Protein AF-A0ABD2Z5T3-F1 (afdb_monomer_lite)

Organism: NCBI:txid153742

Structure (mmCIF, N/CA/C/O backbone):
data_AF-A0ABD2Z5T3-F1
#
_entry.id   AF-A0ABD2Z5T3-F1
#
loop_
_atom_site.group_PDB
_atom_site.id
_atom_site.type_symbol
_atom_site.label_atom_id
_atom_site.label_alt_id
_atom_site.label_comp_id
_atom_site.label_asym_id
_atom_site.label_entity_id
_atom_site.label_seq_id
_atom_site.pdbx_PDB_ins_code
_atom_site.Cartn_x
_atom_site.Cartn_y
_atom_site.Cartn_z
_atom_site.occupancy
_atom_site.B_iso_or_equiv
_atom_site.auth_seq_id
_atom_site.auth_comp_id
_atom_site.auth_asym_id
_atom_site.auth_atom_id
_atom_site.pdbx_PDB_model_num
ATOM 1 N N . MET A 1 1 ? -74.834 53.030 23.338 1.00 37.94 1 MET A N 1
ATOM 2 C CA . MET A 1 1 ? -75.008 51.745 24.048 1.00 37.94 1 MET A CA 1
ATOM 3 C C . MET A 1 1 ? -73.690 51.419 24.726 1.00 37.94 1 MET A C 1
ATOM 5 O O . MET A 1 1 ? -72.685 51.338 24.034 1.00 37.94 1 MET A O 1
ATOM 9 N N . ALA A 1 2 ? -73.677 51.361 26.055 1.00 34.94 2 ALA A N 1
ATOM 10 C CA . ALA A 1 2 ? -72.490 51.114 26.867 1.00 34.94 2 ALA A CA 1
ATOM 11 C C . ALA A 1 2 ? -72.465 49.674 27.405 1.00 34.94 2 ALA A C 1
ATOM 13 O O . ALA A 1 2 ? -73.521 49.077 27.616 1.00 34.94 2 ALA A O 1
ATOM 14 N N . THR A 1 3 ? -71.247 49.234 27.754 1.00 37.06 3 THR A N 1
ATOM 15 C CA . THR A 1 3 ? -70.878 48.049 28.561 1.00 37.06 3 THR A CA 1
ATOM 16 C C . THR A 1 3 ? -70.957 46.706 27.795 1.00 37.06 3 THR A C 1
ATOM 18 O O . THR A 1 3 ? -71.796 46.552 26.923 1.00 37.06 3 THR A O 1
ATOM 21 N N . SER A 1 4 ? -70.109 45.689 27.983 1.00 42.84 4 SER A N 1
ATOM 22 C CA . SER A 1 4 ? -69.225 45.332 29.097 1.00 42.84 4 SER A CA 1
ATOM 23 C C . SER A 1 4 ? -68.043 44.472 28.627 1.00 42.84 4 SER A C 1
ATOM 25 O O . SER A 1 4 ? -68.151 43.701 27.676 1.00 42.84 4 SER A O 1
ATOM 27 N N . ALA A 1 5 ? -66.934 44.575 29.358 1.00 51.53 5 ALA A N 1
ATOM 28 C CA . ALA A 1 5 ? -65.782 43.687 29.284 1.00 51.53 5 ALA A CA 1
ATOM 29 C C . ALA A 1 5 ? -66.075 42.313 29.916 1.00 51.53 5 ALA A C 1
ATOM 31 O O . ALA A 1 5 ? -66.804 42.224 30.902 1.00 51.53 5 ALA A O 1
ATOM 32 N N . SER A 1 6 ? -65.398 41.265 29.442 1.00 48.25 6 SER A N 1
ATOM 33 C CA . SER A 1 6 ? -65.075 40.107 30.281 1.00 48.25 6 SER A CA 1
ATOM 34 C C . SER A 1 6 ? -63.616 39.700 30.059 1.00 48.25 6 SER A C 1
ATOM 36 O O . SER A 1 6 ? -63.218 39.192 29.016 1.00 48.25 6 SER A O 1
ATOM 38 N N . ASN A 1 7 ? -62.794 40.001 31.066 1.00 52.69 7 ASN A N 1
ATOM 39 C CA . ASN A 1 7 ? -61.447 39.471 31.225 1.00 52.69 7 ASN A CA 1
ATOM 40 C C . ASN A 1 7 ? -61.561 37.976 31.557 1.00 52.69 7 ASN A C 1
ATOM 42 O O . ASN A 1 7 ? -61.838 37.635 32.708 1.00 52.69 7 ASN A O 1
ATOM 46 N N . LEU A 1 8 ? -61.318 37.077 30.600 1.00 49.62 8 LEU A N 1
ATOM 47 C CA . LEU A 1 8 ? -61.022 35.685 30.942 1.00 49.62 8 LEU A CA 1
ATOM 48 C C . LEU A 1 8 ? -59.553 35.582 31.349 1.00 49.62 8 LEU A C 1
ATOM 50 O O . LEU A 1 8 ? -58.650 35.381 30.541 1.00 49.62 8 LEU A O 1
ATOM 54 N N . LYS A 1 9 ? -59.327 35.747 32.649 1.00 53.66 9 LYS A N 1
ATOM 55 C CA . LYS A 1 9 ? -58.061 35.459 33.315 1.00 53.66 9 LYS A CA 1
ATOM 56 C C . LYS A 1 9 ? -57.887 33.937 33.332 1.00 53.66 9 LYS A C 1
ATOM 58 O O . LYS A 1 9 ? -58.355 33.262 34.245 1.00 53.66 9 LYS A O 1
ATOM 63 N N . ILE A 1 10 ? -57.275 33.390 32.285 1.00 51.19 10 ILE A N 1
ATOM 64 C CA . ILE A 1 10 ? -56.925 31.969 32.210 1.00 51.19 10 ILE A CA 1
ATOM 65 C C . ILE A 1 10 ? -55.767 31.742 33.188 1.00 51.19 10 ILE A C 1
ATOM 67 O O . ILE A 1 10 ? -54.605 31.977 32.871 1.00 51.19 10 ILE A O 1
ATOM 71 N N . PHE A 1 11 ? -56.084 31.321 34.411 1.00 56.31 11 PHE A N 1
ATOM 72 C CA . PHE A 1 11 ? -55.093 30.773 35.332 1.00 56.31 11 PHE A CA 1
ATOM 73 C C . PHE A 1 11 ? -54.796 29.329 34.929 1.00 56.31 11 PHE A C 1
ATOM 75 O O . PHE A 1 11 ? -55.360 28.382 35.470 1.00 56.31 11 PHE A O 1
ATOM 82 N N . SER A 1 12 ? -53.898 29.148 33.967 1.00 53.31 12 SER A N 1
ATOM 83 C CA . SER A 1 12 ? -53.278 27.851 33.716 1.00 53.31 12 SER A CA 1
ATOM 84 C C . SER A 1 12 ? -52.074 27.697 34.645 1.00 53.31 12 SER A C 1
ATOM 86 O O . SER A 1 12 ? -50.981 28.175 34.344 1.00 53.31 12 SER A O 1
ATOM 88 N N . HIS A 1 13 ? -52.254 27.031 35.787 1.00 55.47 13 HIS A N 1
ATOM 89 C CA . HIS A 1 13 ? -51.119 26.493 36.534 1.00 55.47 13 HIS A CA 1
ATOM 90 C C . HIS A 1 13 ? -50.715 25.174 35.869 1.00 55.47 13 HIS A C 1
ATOM 92 O O . HIS A 1 13 ? -51.228 24.108 36.205 1.00 55.47 13 HIS A O 1
ATOM 98 N N . ALA A 1 14 ? -49.837 25.259 34.870 1.00 51.12 14 ALA A N 1
ATOM 99 C CA . ALA A 1 14 ? -49.204 24.088 34.285 1.00 51.12 14 ALA A CA 1
ATOM 100 C C . ALA A 1 14 ? -48.265 23.475 35.337 1.00 51.12 14 ALA A C 1
ATOM 102 O O . ALA A 1 14 ? -47.117 23.888 35.482 1.00 51.12 14 ALA A O 1
ATOM 103 N N . ARG A 1 15 ? -48.771 22.522 36.125 1.00 62.03 15 ARG A N 1
ATOM 104 C CA . ARG A 1 15 ? -47.915 21.641 36.923 1.00 62.03 15 ARG A CA 1
ATOM 105 C C . ARG A 1 15 ? -47.317 20.613 35.978 1.00 62.03 15 ARG A C 1
ATOM 107 O O . ARG A 1 15 ? -48.035 19.752 35.476 1.00 62.03 15 ARG A O 1
ATOM 114 N N . SER A 1 16 ? -46.016 20.715 35.733 1.00 58.03 16 SER A N 1
ATOM 115 C CA . SER A 1 16 ? -45.256 19.677 35.045 1.00 58.03 16 SER A CA 1
ATOM 116 C C . SER A 1 16 ? -45.400 18.365 35.811 1.00 58.03 16 SER A C 1
ATOM 118 O O . SER A 1 16 ? -44.974 18.258 36.958 1.00 58.03 16 SER A O 1
ATOM 120 N N . ILE A 1 17 ? -46.010 17.367 35.183 1.00 54.69 17 ILE A N 1
ATOM 121 C CA . ILE A 1 17 ? -45.955 15.987 35.654 1.00 54.69 17 ILE A CA 1
ATOM 122 C C . ILE A 1 17 ? -44.642 15.388 35.152 1.00 54.69 17 ILE A C 1
ATOM 124 O O . ILE A 1 17 ? -44.574 14.820 34.066 1.00 54.69 17 ILE A O 1
ATOM 128 N N . SER A 1 18 ? -43.563 15.556 35.916 1.00 58.25 18 SER A N 1
ATOM 129 C CA . SER A 1 18 ? -42.380 14.724 35.710 1.00 58.25 18 SER A CA 1
ATOM 130 C C . SER A 1 18 ? -42.782 13.293 36.050 1.00 58.25 18 SER A C 1
ATOM 132 O O . SER A 1 18 ? -42.955 12.956 37.224 1.00 58.25 18 SER A O 1
ATOM 134 N N . LEU A 1 19 ? -42.989 12.464 35.028 1.00 58.62 19 LEU A N 1
ATOM 135 C CA . LEU A 1 19 ? -43.019 11.021 35.221 1.00 58.62 19 LEU A CA 1
ATOM 136 C C . LEU A 1 19 ? -41.693 10.634 35.885 1.00 58.62 19 LEU A C 1
ATOM 138 O O . LEU A 1 19 ? -40.654 11.152 35.466 1.00 58.62 19 LEU A O 1
ATOM 142 N N . PRO A 1 20 ? -41.695 9.786 36.926 1.00 51.59 20 PRO A N 1
ATOM 143 C CA . PRO A 1 20 ? -40.446 9.293 37.469 1.00 51.59 20 PRO A CA 1
ATOM 144 C C . PRO A 1 20 ? -39.709 8.599 36.327 1.00 51.59 20 PRO A C 1
ATOM 146 O O . PRO A 1 20 ? -40.205 7.622 35.766 1.00 51.59 20 PRO A O 1
ATOM 149 N N . THR A 1 21 ? -38.547 9.128 35.951 1.00 54.47 21 THR A N 1
ATOM 150 C CA . THR A 1 21 ? -37.602 8.401 35.114 1.00 54.47 21 THR A CA 1
ATOM 151 C C . THR A 1 21 ? -37.217 7.188 35.945 1.00 54.47 21 THR A C 1
ATOM 153 O O . THR A 1 21 ? -36.419 7.309 36.872 1.00 54.47 21 THR A O 1
ATOM 156 N N . SER A 1 22 ? -37.858 6.039 35.722 1.00 58.09 22 SER A N 1
ATOM 157 C CA . SER A 1 22 ? -37.414 4.817 36.375 1.00 58.09 22 SER A CA 1
ATOM 158 C C . SER A 1 22 ? -36.047 4.520 35.778 1.00 58.09 22 SER A C 1
ATOM 160 O O . SER A 1 22 ? -35.947 4.033 34.649 1.00 58.09 22 SER A O 1
ATOM 162 N N . SER A 1 23 ? -34.987 4.893 36.493 1.00 64.06 23 SER A N 1
ATOM 163 C CA . SER A 1 23 ? -33.660 4.389 36.191 1.00 64.06 23 SER A CA 1
ATOM 164 C C . SER A 1 23 ? -33.761 2.871 36.145 1.00 64.06 23 SER A C 1
ATOM 166 O O . SER A 1 23 ? -34.497 2.260 36.927 1.00 64.06 23 SER A O 1
ATOM 168 N N . HIS A 1 24 ? -33.087 2.266 35.166 1.00 68.69 24 HIS A N 1
ATOM 169 C CA . HIS A 1 24 ? -33.090 0.820 35.025 1.00 68.69 24 HIS A CA 1
ATOM 170 C C . HIS A 1 24 ? -32.760 0.200 36.396 1.00 68.69 24 HIS A C 1
ATOM 172 O O . HIS A 1 24 ? -31.839 0.696 37.051 1.00 68.69 24 HIS A O 1
ATOM 178 N N . PRO A 1 25 ? -33.484 -0.836 36.862 1.00 76.31 25 PRO A N 1
ATOM 179 C CA . PRO A 1 25 ? -33.310 -1.390 38.210 1.00 76.31 25 PRO A CA 1
ATOM 180 C C . PRO A 1 25 ? -31.856 -1.777 38.495 1.00 76.31 25 PRO A C 1
ATOM 182 O O . PRO A 1 25 ? -31.396 -1.692 39.632 1.00 76.31 25 PRO A O 1
ATOM 185 N N . LEU A 1 26 ? -31.120 -2.107 37.431 1.00 76.44 26 LEU A N 1
ATOM 186 C CA . LEU A 1 26 ? -29.690 -2.356 37.481 1.00 76.44 26 LEU A CA 1
ATOM 187 C C . LEU A 1 26 ? -28.891 -1.061 37.796 1.00 76.44 26 LEU A C 1
ATOM 189 O O . LEU A 1 26 ? -28.154 -0.963 38.763 1.00 76.44 26 LEU A O 1
ATOM 193 N N . LEU A 1 27 ? -29.141 0.047 37.104 1.00 76.19 27 LEU A N 1
ATOM 194 C CA . LEU A 1 27 ? -28.474 1.322 37.406 1.00 76.19 27 LEU A CA 1
ATOM 195 C C . LEU A 1 27 ? -28.773 1.848 38.828 1.00 76.19 27 LEU A C 1
ATOM 197 O O . LEU A 1 27 ? -27.904 2.427 39.480 1.00 76.19 27 LEU A O 1
ATOM 201 N N . ALA A 1 28 ? -29.988 1.613 39.330 1.00 80.38 28 ALA A N 1
ATOM 202 C CA . ALA A 1 28 ? -30.376 1.986 40.690 1.00 80.38 28 ALA A CA 1
ATOM 203 C C . ALA A 1 28 ? -29.622 1.182 41.765 1.00 80.38 28 ALA A C 1
ATOM 205 O O . ALA A 1 28 ? -29.246 1.732 42.801 1.00 80.38 28 ALA A O 1
ATOM 206 N N . SER A 1 29 ? -29.376 -0.107 41.521 1.00 78.88 29 SER A N 1
ATOM 207 C CA . SER A 1 29 ? -28.638 -0.953 42.459 1.00 78.88 29 SER A CA 1
ATOM 208 C C . SER A 1 29 ? -27.121 -0.719 42.385 1.00 78.88 29 SER A C 1
ATOM 210 O O . SER A 1 29 ? -26.491 -0.742 43.441 1.00 78.88 29 SER A O 1
ATOM 212 N N . ALA A 1 30 ? -26.548 -0.339 41.232 1.00 80.81 30 ALA A N 1
ATOM 213 C CA . ALA A 1 30 ? -25.157 0.150 41.151 1.00 80.81 30 ALA A CA 1
ATOM 214 C C . ALA A 1 30 ? -24.920 1.347 42.081 1.00 80.81 30 ALA A C 1
ATOM 216 O O . ALA A 1 30 ? -23.956 1.383 42.849 1.00 80.81 30 ALA A O 1
ATOM 217 N N . ASP A 1 31 ? -25.819 2.329 42.015 1.00 81.38 31 ASP A N 1
ATOM 218 C CA . ASP A 1 31 ? -25.716 3.558 42.797 1.00 81.38 31 ASP A CA 1
ATOM 219 C C . ASP A 1 31 ? -25.881 3.291 44.304 1.00 81.38 31 ASP A C 1
ATOM 221 O O . ASP A 1 31 ? -25.198 3.893 45.134 1.00 81.38 31 ASP A O 1
ATOM 225 N N . GLU A 1 32 ? -26.716 2.315 44.671 1.00 83.69 32 GLU A N 1
ATOM 226 C CA . GLU A 1 32 ? -26.826 1.830 46.049 1.00 83.69 32 GLU A CA 1
ATOM 227 C C . GLU A 1 32 ? -25.522 1.179 46.539 1.00 83.69 32 GLU A C 1
ATOM 229 O O . GLU A 1 32 ? -25.035 1.512 47.623 1.00 83.69 32 GLU A O 1
ATOM 234 N N . HIS A 1 33 ? -24.905 0.300 45.738 1.00 82.75 33 HIS A N 1
ATOM 235 C CA . HIS A 1 33 ? -23.618 -0.319 46.074 1.00 82.75 33 HIS A CA 1
ATOM 236 C C . HIS A 1 33 ? -22.507 0.727 46.247 1.00 82.75 33 HIS A C 1
ATOM 238 O O . HIS A 1 33 ? -21.716 0.642 47.192 1.00 82.75 33 HIS A O 1
ATOM 244 N N . LEU A 1 34 ? -22.488 1.757 45.399 1.00 85.12 34 LEU A N 1
ATOM 245 C CA . LEU A 1 34 ? -21.533 2.860 45.473 1.00 85.12 34 LEU A CA 1
ATOM 246 C C . LEU A 1 34 ? -21.757 3.725 46.722 1.00 85.12 34 LEU A C 1
ATOM 248 O O . LEU A 1 34 ? -20.802 4.030 47.446 1.00 85.12 34 LEU A O 1
ATOM 252 N N . ARG A 1 35 ? -23.013 4.073 47.033 1.00 84.12 35 ARG A N 1
ATOM 253 C CA . ARG A 1 35 ? -23.370 4.813 48.256 1.00 84.12 35 ARG A CA 1
ATOM 254 C C . ARG A 1 35 ? -23.006 4.035 49.519 1.00 84.12 35 ARG A C 1
ATOM 256 O O . ARG A 1 35 ? -22.424 4.611 50.440 1.00 84.12 35 ARG A O 1
ATOM 263 N N . ARG A 1 36 ? -23.255 2.725 49.542 1.00 83.50 36 ARG A N 1
ATOM 264 C CA . ARG A 1 36 ? -22.901 1.844 50.663 1.00 83.50 36 ARG A CA 1
ATOM 265 C C . ARG A 1 36 ? -21.391 1.760 50.883 1.00 83.50 36 ARG A C 1
ATOM 267 O O . ARG A 1 36 ? -20.941 1.821 52.025 1.00 83.50 36 ARG A O 1
ATOM 274 N N . LEU A 1 37 ? -20.609 1.670 49.807 1.00 84.12 37 LEU A N 1
ATOM 275 C CA . LEU A 1 37 ? -19.147 1.642 49.881 1.00 84.12 37 LEU A CA 1
ATOM 276 C C . LEU A 1 37 ? -18.580 2.974 50.393 1.00 84.12 37 LEU A C 1
ATOM 278 O O . LEU A 1 37 ? -17.679 2.988 51.231 1.00 84.12 37 LEU A O 1
ATOM 282 N N . LYS A 1 38 ? -19.164 4.093 49.949 1.00 83.19 38 LYS A N 1
ATOM 283 C CA . LYS A 1 38 ? -18.781 5.446 50.373 1.00 83.19 38 LYS A CA 1
ATOM 284 C C . LYS A 1 38 ? -19.116 5.729 51.842 1.00 83.19 38 LYS A C 1
ATOM 286 O O . LYS A 1 38 ? -18.352 6.416 52.507 1.00 83.19 38 LYS A O 1
ATOM 291 N N . SER A 1 39 ? -20.216 5.172 52.354 1.00 82.25 39 SER A N 1
ATOM 292 C CA . SER A 1 39 ? -20.647 5.314 53.755 1.00 82.25 39 SER A CA 1
ATOM 293 C C . SER A 1 39 ? -19.956 4.340 54.724 1.00 82.25 39 SER A C 1
ATOM 295 O O . SER A 1 39 ? -20.260 4.339 55.917 1.00 82.25 39 SER A O 1
ATOM 297 N N . SER A 1 40 ? -19.053 3.486 54.236 1.00 78.31 40 SER A N 1
ATOM 298 C CA . SER A 1 40 ? -18.368 2.460 55.027 1.00 78.31 40 SER A CA 1
ATOM 299 C C . SER A 1 40 ? -17.189 3.043 55.827 1.00 78.31 40 SER A C 1
ATOM 301 O O . SER A 1 40 ? -16.013 2.722 55.613 1.00 78.31 40 SER A O 1
ATOM 303 N N . GLU A 1 41 ? -17.487 3.951 56.754 1.00 69.19 41 GLU A N 1
ATOM 304 C CA . GLU A 1 41 ? -16.530 4.419 57.759 1.00 69.19 41 GLU A CA 1
ATOM 305 C C . GLU A 1 41 ? -16.450 3.391 58.900 1.00 69.19 41 GLU A C 1
ATOM 307 O O . GLU A 1 41 ? -17.460 3.000 59.475 1.00 69.19 41 GLU A O 1
ATOM 312 N N . GLY A 1 42 ? -15.244 2.887 59.192 1.00 67.94 42 GLY A N 1
ATOM 313 C CA . GLY A 1 42 ? -15.006 1.882 60.243 1.00 67.94 42 GLY A CA 1
ATOM 314 C C . GLY A 1 42 ? -14.984 0.408 59.802 1.00 67.94 42 GLY A C 1
ATOM 315 O O . GLY A 1 42 ? -14.651 -0.450 60.615 1.00 67.94 42 GLY A O 1
ATOM 316 N N . ALA A 1 43 ? -15.271 0.089 58.535 1.00 73.50 43 ALA A N 1
ATOM 317 C CA . ALA A 1 43 ? -15.135 -1.276 58.011 1.00 73.50 43 ALA A CA 1
ATOM 318 C C . ALA A 1 43 ? -13.671 -1.686 57.798 1.00 73.50 43 ALA A C 1
ATOM 320 O O . ALA A 1 43 ? -12.811 -0.853 57.485 1.00 73.50 43 ALA A O 1
ATOM 321 N N . SER A 1 44 ? -13.399 -2.989 57.917 1.00 81.62 44 SER A N 1
ATOM 322 C CA . SER A 1 44 ? -12.057 -3.531 57.695 1.00 81.62 44 SER A CA 1
ATOM 323 C C . SER A 1 44 ? -11.626 -3.372 56.233 1.00 81.62 44 SER A C 1
ATOM 325 O O . SER A 1 44 ? -12.454 -3.325 55.320 1.00 81.62 44 SER A O 1
ATOM 327 N N . ALA A 1 45 ? -10.314 -3.319 55.987 1.00 80.88 45 ALA A N 1
ATOM 328 C CA . ALA A 1 45 ? -9.774 -3.209 54.629 1.00 80.88 45 ALA A CA 1
ATOM 329 C C . ALA A 1 45 ? -10.294 -4.328 53.703 1.00 80.88 45 ALA A C 1
ATOM 331 O O . ALA A 1 45 ? -10.633 -4.063 52.553 1.00 80.88 45 ALA A O 1
ATOM 332 N N . CYS A 1 46 ? -10.452 -5.550 54.225 1.00 80.38 46 CYS A N 1
ATOM 333 C CA . CYS A 1 46 ? -10.998 -6.681 53.474 1.00 80.38 46 CYS A CA 1
ATOM 334 C C . CYS A 1 46 ? -12.454 -6.454 53.042 1.00 80.38 46 CYS A C 1
ATOM 336 O O . CYS A 1 46 ? -12.799 -6.749 51.905 1.00 80.38 46 CYS A O 1
ATOM 338 N N . GLN A 1 47 ? -13.296 -5.883 53.909 1.00 82.38 47 GLN A N 1
ATOM 339 C CA . GLN A 1 47 ? -14.702 -5.596 53.589 1.00 82.38 47 GLN A CA 1
ATOM 340 C C . GLN A 1 47 ? -14.842 -4.500 52.526 1.00 82.38 47 GLN A C 1
ATOM 342 O O . GLN A 1 47 ? -15.741 -4.556 51.689 1.00 82.38 47 GLN A O 1
ATOM 347 N N . LYS A 1 48 ? -13.938 -3.514 52.529 1.00 83.81 48 LYS A N 1
ATOM 348 C CA . LYS A 1 48 ? -13.907 -2.462 51.502 1.00 83.81 48 LYS A CA 1
ATOM 349 C C . LYS A 1 48 ? -13.476 -3.002 50.139 1.00 83.81 48 LYS A C 1
ATOM 351 O O . LYS A 1 48 ? -14.072 -2.633 49.132 1.00 83.81 48 LYS A O 1
ATOM 356 N N . LEU A 1 49 ? -12.469 -3.877 50.110 1.00 85.69 49 LEU A N 1
ATOM 357 C CA . LEU A 1 49 ? -12.016 -4.537 48.882 1.00 85.69 49 LEU A CA 1
ATOM 358 C C . LEU A 1 49 ? -13.084 -5.479 48.313 1.00 85.69 49 LEU A C 1
ATOM 360 O O . LEU A 1 49 ? -13.310 -5.476 47.106 1.00 85.69 49 LEU A O 1
ATOM 364 N N . ASP A 1 50 ? -13.777 -6.223 49.174 1.00 85.00 50 ASP A N 1
ATOM 365 C CA . ASP A 1 50 ? -14.891 -7.087 48.771 1.00 85.00 50 ASP A CA 1
ATOM 366 C C . ASP A 1 50 ? -16.055 -6.273 48.184 1.00 85.00 50 ASP A C 1
ATOM 368 O O . ASP A 1 50 ? -16.552 -6.564 47.098 1.00 85.00 50 ASP A O 1
ATOM 372 N N . GLY A 1 51 ? -16.416 -5.159 48.830 1.00 84.94 51 GLY A N 1
ATOM 373 C CA . GLY A 1 51 ? -17.395 -4.219 48.288 1.00 84.94 51 GLY A CA 1
ATOM 374 C C . GLY A 1 51 ? -16.993 -3.638 46.925 1.00 84.94 51 GLY A C 1
ATOM 375 O O . GLY A 1 51 ? -17.855 -3.457 46.067 1.00 84.94 51 GLY A O 1
ATOM 376 N N . LEU A 1 52 ? -15.700 -3.372 46.706 1.00 86.00 52 LEU A N 1
ATOM 377 C CA . LEU A 1 52 ? -15.194 -2.833 45.442 1.00 86.00 52 LEU A CA 1
ATOM 378 C C . LEU A 1 52 ? -15.254 -3.874 44.321 1.00 86.00 52 LEU A C 1
ATOM 380 O O . LEU A 1 52 ? -15.639 -3.541 43.206 1.00 86.00 52 LEU A O 1
ATOM 384 N N . LYS A 1 53 ? -14.917 -5.131 44.626 1.00 87.25 53 LYS A N 1
ATOM 385 C CA . LYS A 1 53 ? -15.057 -6.261 43.699 1.00 87.25 53 LYS A CA 1
ATOM 386 C C . LYS A 1 53 ? -16.512 -6.446 43.271 1.00 87.25 53 LYS A C 1
ATOM 388 O O . LYS A 1 53 ? -16.780 -6.500 42.078 1.00 87.25 53 LYS A O 1
ATOM 393 N N . ASN A 1 54 ? -17.440 -6.444 44.228 1.00 85.31 54 ASN A N 1
ATOM 394 C CA . ASN A 1 54 ? -18.872 -6.564 43.945 1.00 85.31 54 ASN A CA 1
ATOM 395 C C . ASN A 1 54 ? -19.385 -5.394 43.089 1.00 85.31 54 ASN A C 1
ATOM 397 O O . ASN A 1 54 ? -20.174 -5.602 42.176 1.00 85.31 54 ASN A O 1
ATOM 401 N N . LEU A 1 5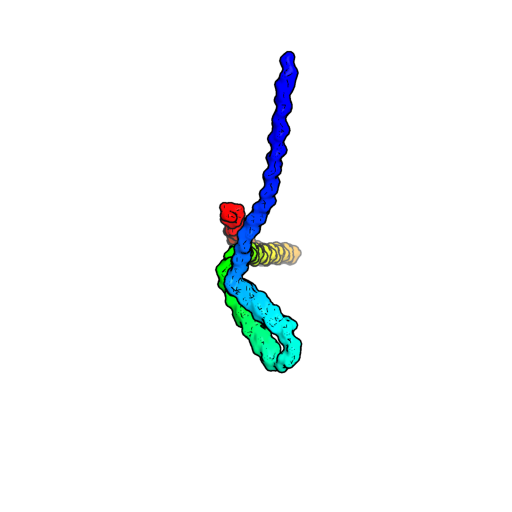5 ? -18.913 -4.167 43.340 1.00 86.88 55 LEU A N 1
ATOM 402 C CA . LEU A 1 55 ? -19.243 -3.010 42.501 1.00 86.88 55 LEU A CA 1
ATOM 403 C C . LEU A 1 55 ? -18.682 -3.152 41.078 1.00 86.88 55 LEU A C 1
ATOM 405 O O . LEU A 1 55 ? -19.332 -2.734 40.126 1.00 86.88 55 LEU A O 1
ATOM 409 N N . TYR A 1 56 ? -17.487 -3.723 40.932 1.00 84.44 56 TYR A N 1
ATOM 410 C CA . TYR A 1 56 ? -16.860 -3.938 39.631 1.00 84.44 56 TYR A CA 1
ATOM 411 C C . TYR A 1 56 ? -17.599 -4.998 38.805 1.00 84.44 56 TYR A C 1
ATOM 413 O O . TYR A 1 56 ? -17.886 -4.757 37.638 1.00 84.44 56 TYR A O 1
ATOM 421 N N . GLU A 1 57 ? -17.967 -6.124 39.422 1.00 84.25 57 GLU A N 1
ATOM 422 C CA . GLU A 1 57 ? -18.810 -7.156 38.795 1.00 84.25 57 GLU A CA 1
ATOM 423 C C . GLU A 1 57 ? -20.161 -6.567 38.365 1.00 84.25 57 GLU A C 1
ATOM 425 O O . GLU A 1 57 ? -20.609 -6.767 37.243 1.00 84.25 57 GLU A O 1
ATOM 430 N N . TYR A 1 58 ? -20.752 -5.730 39.216 1.00 81.69 58 TYR A N 1
ATOM 431 C CA . TYR A 1 58 ? -22.010 -5.062 38.919 1.00 81.69 58 TYR A CA 1
ATOM 432 C C . TYR A 1 58 ? -21.917 -4.046 37.770 1.00 81.69 58 TYR A C 1
ATOM 434 O O . TYR A 1 58 ? -22.839 -3.898 36.970 1.00 81.69 58 TYR A O 1
ATOM 442 N N . LEU A 1 59 ? -20.811 -3.303 37.689 1.00 83.81 59 LEU A N 1
ATOM 443 C CA . LEU A 1 59 ? -20.565 -2.376 36.587 1.00 83.81 59 LEU A CA 1
ATOM 444 C C . LEU A 1 59 ? -20.429 -3.111 35.254 1.00 83.81 59 LEU A C 1
ATOM 446 O O . LEU A 1 59 ? -20.887 -2.577 34.249 1.00 83.81 59 LEU A O 1
ATOM 450 N N . ASP A 1 60 ? -19.856 -4.314 35.241 1.00 81.38 60 ASP A N 1
ATOM 451 C CA . ASP A 1 60 ? -19.803 -5.144 34.036 1.00 81.38 60 ASP A CA 1
ATOM 452 C C . ASP A 1 60 ? -21.220 -5.497 33.548 1.00 81.38 60 ASP A C 1
ATOM 454 O O . ASP A 1 60 ? -21.548 -5.252 32.386 1.00 81.38 60 ASP A O 1
ATOM 458 N N . ASP A 1 61 ? -22.115 -5.908 34.453 1.00 82.44 61 ASP A N 1
ATOM 459 C CA . ASP A 1 61 ? -23.531 -6.162 34.139 1.00 82.44 61 ASP A CA 1
ATOM 460 C C . ASP A 1 61 ? -24.259 -4.902 33.621 1.00 82.44 61 ASP A C 1
ATOM 462 O O . ASP A 1 61 ? -25.102 -4.971 32.720 1.00 82.44 61 ASP A O 1
ATOM 466 N N . VAL A 1 62 ? -23.929 -3.719 34.159 1.00 81.25 62 VAL A N 1
ATOM 467 C CA . VAL A 1 62 ? -24.447 -2.427 33.667 1.00 81.25 62 VAL A CA 1
ATOM 468 C C . VAL A 1 62 ? -23.894 -2.094 32.279 1.00 81.25 62 VAL A C 1
ATOM 470 O O . VAL A 1 62 ? -24.620 -1.556 31.446 1.00 81.25 62 VAL A O 1
ATOM 473 N N . LEU A 1 63 ? -22.626 -2.382 31.994 1.00 75.94 63 LEU A N 1
ATOM 474 C CA . LEU A 1 63 ? -22.017 -2.113 30.687 1.00 75.94 63 LEU A CA 1
ATOM 475 C C . LEU A 1 63 ? -22.553 -3.053 29.600 1.00 75.94 63 LEU A C 1
ATOM 477 O O . LEU A 1 63 ? -22.680 -2.645 28.446 1.00 75.94 63 LEU A O 1
ATOM 481 N N . GLN A 1 64 ? -22.937 -4.274 29.971 1.00 76.00 64 GLN A N 1
ATOM 482 C CA . GLN A 1 64 ? -23.574 -5.243 29.077 1.00 76.00 64 GLN A CA 1
ATOM 483 C C . GLN A 1 64 ? -25.050 -4.927 28.770 1.00 76.00 64 GLN A C 1
ATOM 485 O O . GLN A 1 64 ? -25.660 -5.584 27.926 1.00 76.00 64 GLN A O 1
ATOM 490 N N . LEU A 1 65 ? -25.645 -3.922 29.421 1.00 77.94 65 LEU A N 1
ATOM 491 C CA . LEU A 1 65 ? -27.048 -3.571 29.224 1.00 77.94 65 LEU A CA 1
ATOM 492 C C . LEU A 1 65 ? -27.319 -3.111 27.772 1.00 77.94 65 LEU A C 1
ATOM 494 O O . LEU A 1 65 ? -26.589 -2.251 27.265 1.00 77.94 65 LEU A O 1
ATOM 498 N N . PRO A 1 66 ? -28.408 -3.571 27.118 1.00 62.72 66 PRO A N 1
ATOM 499 C CA . PRO A 1 66 ? -28.693 -3.250 25.714 1.00 62.72 66 PRO A CA 1
ATOM 500 C C . PRO A 1 66 ? -28.774 -1.750 25.423 1.00 62.72 66 PRO A C 1
ATOM 502 O O . PRO A 1 66 ? -28.410 -1.312 24.338 1.00 62.72 66 PRO A O 1
ATOM 505 N N . LEU A 1 67 ? -29.211 -0.953 26.406 1.00 63.47 67 LEU A N 1
ATOM 506 C CA . LEU A 1 67 ? -29.305 0.503 26.295 1.00 63.47 67 LEU A CA 1
ATOM 507 C C . LEU A 1 67 ? -27.931 1.152 26.047 1.00 63.47 67 LEU A C 1
ATOM 509 O O . LEU A 1 67 ? -27.824 2.072 25.244 1.00 63.47 67 LEU A O 1
ATOM 513 N N . ASN A 1 68 ? -26.884 0.630 26.695 1.00 58.47 68 ASN A N 1
ATOM 514 C CA . ASN A 1 68 ? -25.508 1.085 26.509 1.00 58.47 68 ASN A CA 1
ATOM 515 C C . ASN A 1 68 ? -24.924 0.518 25.213 1.00 58.47 68 ASN A C 1
ATOM 517 O O . ASN A 1 68 ? -24.250 1.234 24.485 1.00 58.47 68 ASN A O 1
ATOM 521 N N . GLN A 1 69 ? -25.232 -0.734 24.870 1.00 57.00 69 GLN A N 1
ATOM 522 C CA . GLN A 1 69 ? -24.768 -1.348 23.623 1.00 57.00 69 GLN A CA 1
ATOM 523 C C . GLN A 1 69 ? -25.383 -0.708 22.372 1.00 57.00 69 GLN A C 1
ATOM 525 O O . GLN A 1 69 ? -24.722 -0.659 21.344 1.00 57.00 69 GLN A O 1
ATOM 530 N N . GLN A 1 70 ? -26.602 -0.172 22.433 1.00 56.50 70 GLN A N 1
ATOM 531 C CA . GLN A 1 70 ? -27.270 0.424 21.273 1.00 56.50 70 GLN A CA 1
ATOM 532 C C . GLN A 1 70 ? -26.698 1.802 20.882 1.00 56.50 70 GLN A C 1
ATOM 534 O O . GLN A 1 70 ? -26.587 2.092 19.693 1.00 56.50 70 GLN A O 1
ATOM 539 N N . GLU A 1 71 ? -26.281 2.626 21.849 1.00 53.94 71 GLU A N 1
ATOM 540 C CA . GLU A 1 71 ? -25.586 3.906 21.595 1.00 53.94 71 GLU A CA 1
ATOM 541 C C . GLU A 1 71 ? -24.102 3.720 21.241 1.00 53.94 71 GLU A C 1
ATOM 543 O O . GLU A 1 71 ? -23.514 4.523 20.516 1.00 53.94 71 GLU A O 1
ATOM 548 N N . VAL A 1 72 ? -23.492 2.654 21.758 1.00 54.66 72 VAL A N 1
ATOM 549 C CA . VAL A 1 72 ? -22.068 2.343 21.609 1.00 54.66 72 VAL A CA 1
ATOM 550 C C . VAL A 1 72 ? -21.837 1.580 20.296 1.00 54.66 72 VAL A C 1
ATOM 552 O O . VAL A 1 72 ? -21.066 2.043 19.463 1.00 54.66 72 VAL A O 1
ATOM 555 N N . SER A 1 73 ? -22.553 0.481 20.035 1.00 57.12 73 SER A N 1
ATOM 556 C CA . SER A 1 73 ? -22.353 -0.401 18.865 1.00 57.12 73 SER A CA 1
ATOM 557 C C . SER A 1 73 ? -22.506 0.312 17.523 1.00 57.12 73 SER A C 1
ATOM 559 O O . SER A 1 73 ? -21.666 0.123 16.650 1.00 57.12 73 SER A O 1
ATOM 561 N N . GLY A 1 74 ? -23.523 1.165 17.356 1.00 59.47 74 GLY A N 1
ATOM 562 C CA . GLY A 1 74 ? -23.731 1.866 16.081 1.00 59.47 74 GLY A CA 1
ATOM 563 C C . GLY A 1 74 ? -22.595 2.832 15.730 1.00 59.47 74 GLY A C 1
ATOM 564 O O . GLY A 1 74 ? -22.311 3.063 14.560 1.00 59.47 74 GLY A O 1
ATOM 565 N N . LYS A 1 75 ? -21.908 3.365 16.746 1.00 56.88 75 LYS A N 1
ATOM 566 C CA . LYS A 1 75 ? -20.833 4.343 16.576 1.00 56.88 75 LYS A CA 1
ATOM 567 C C . LYS A 1 75 ? -19.481 3.685 16.287 1.00 56.88 75 LYS A C 1
ATOM 569 O O . LYS A 1 75 ? -18.725 4.203 15.468 1.00 56.88 75 LYS A O 1
ATOM 574 N N . TRP A 1 76 ? -19.198 2.5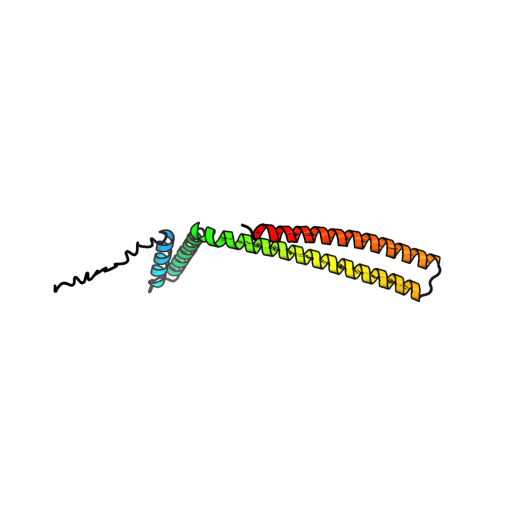30 16.899 1.00 58.12 76 TRP A N 1
ATOM 575 C CA . TRP A 1 76 ? -17.975 1.766 16.611 1.00 58.12 76 TRP A CA 1
ATOM 576 C C . TRP A 1 76 ? -17.985 1.155 15.210 1.00 58.12 76 TRP A C 1
ATOM 578 O O . TRP A 1 76 ? -16.946 1.154 14.558 1.00 58.12 76 TRP A O 1
ATOM 588 N N . ASP A 1 77 ? -19.144 0.716 14.711 1.00 69.31 77 ASP A N 1
ATOM 589 C CA . ASP A 1 77 ? -19.255 0.127 13.369 1.00 69.31 77 ASP A CA 1
ATOM 590 C C . ASP A 1 77 ? -18.914 1.130 12.250 1.00 69.31 77 ASP A C 1
ATOM 592 O O . ASP A 1 77 ? -18.363 0.764 11.207 1.00 69.31 77 ASP A O 1
ATOM 596 N N . GLU A 1 78 ? -19.227 2.415 12.434 1.00 73.06 78 GLU A N 1
ATOM 597 C CA . GLU A 1 78 ? -18.845 3.466 11.485 1.00 73.06 78 GLU A CA 1
ATOM 598 C C . GLU A 1 78 ? -17.356 3.803 11.573 1.00 73.06 78 GLU A C 1
ATOM 600 O O . GLU A 1 78 ? -16.683 3.874 10.541 1.00 73.06 78 GLU A O 1
ATOM 605 N N . GLU A 1 79 ? -16.827 3.970 12.788 1.00 79.31 79 GLU A N 1
ATOM 606 C CA . GLU A 1 79 ? -15.409 4.268 13.018 1.00 79.31 79 GLU A CA 1
ATOM 607 C C . GLU A 1 79 ? -14.494 3.143 12.521 1.00 79.31 79 GLU A C 1
ATOM 609 O O . GLU A 1 79 ? -13.492 3.416 11.856 1.00 79.31 79 GLU A O 1
ATOM 614 N N . GLU A 1 80 ? -14.858 1.882 12.761 1.00 83.50 80 GLU A N 1
ATOM 615 C CA . GLU A 1 80 ? -14.109 0.715 12.291 1.00 83.50 80 GLU A CA 1
ATOM 616 C C . GLU A 1 80 ? -14.075 0.649 10.760 1.00 83.50 80 GLU A C 1
ATOM 618 O O . GLU A 1 80 ? -13.031 0.387 10.159 1.00 83.50 80 GLU A O 1
ATOM 623 N N . VAL A 1 81 ? -15.189 0.966 10.095 1.00 82.81 81 VAL A N 1
ATOM 624 C CA . VAL A 1 81 ? -15.235 0.982 8.627 1.00 82.81 81 VAL A CA 1
ATOM 625 C C . VAL A 1 81 ? -14.469 2.163 8.042 1.00 82.81 81 VAL A C 1
ATOM 627 O O . VAL A 1 81 ? -13.773 1.996 7.037 1.00 82.81 81 VAL A O 1
ATOM 630 N N . ILE A 1 82 ? -14.548 3.346 8.653 1.00 86.06 82 ILE A N 1
ATOM 631 C CA . ILE A 1 82 ? -13.728 4.495 8.247 1.00 86.06 82 ILE A CA 1
ATOM 632 C C . ILE A 1 82 ? -12.244 4.148 8.390 1.00 86.06 82 ILE A C 1
ATOM 634 O O . ILE A 1 82 ? -11.448 4.476 7.502 1.00 86.06 82 ILE A O 1
ATOM 638 N N . LEU A 1 83 ? -11.872 3.453 9.465 1.00 89.12 83 LEU A N 1
ATOM 639 C CA . LEU A 1 83 ? -10.508 3.003 9.700 1.00 89.12 83 LEU A CA 1
ATOM 640 C C . LEU A 1 83 ? -10.057 1.969 8.655 1.00 89.12 83 LEU A C 1
ATOM 642 O O . LEU A 1 83 ? -8.992 2.154 8.066 1.00 89.12 83 LEU A O 1
ATOM 646 N N . ASP A 1 84 ? -10.862 0.944 8.352 1.00 88.00 84 ASP A N 1
ATOM 647 C CA . ASP A 1 84 ? -10.564 -0.055 7.306 1.00 88.00 84 ASP A CA 1
ATOM 648 C C . ASP A 1 84 ? -10.391 0.602 5.927 1.00 88.00 84 ASP A C 1
ATOM 650 O O . ASP A 1 84 ? -9.417 0.338 5.216 1.00 88.00 84 ASP A O 1
ATOM 654 N N . VAL A 1 85 ? -11.285 1.522 5.551 1.00 90.06 85 VAL A N 1
ATOM 655 C CA . VAL A 1 85 ? -11.175 2.262 4.283 1.00 90.06 85 VAL A CA 1
ATOM 656 C C . VAL A 1 85 ? -9.906 3.119 4.254 1.00 90.06 85 VAL A C 1
ATOM 658 O O . VAL A 1 85 ? -9.204 3.145 3.238 1.00 90.06 85 VAL A O 1
ATOM 661 N N . SER A 1 86 ? -9.585 3.791 5.360 1.00 90.88 86 SER A N 1
ATOM 662 C CA . SER A 1 86 ? -8.391 4.635 5.477 1.00 90.88 86 SER A CA 1
ATOM 663 C C . SER A 1 86 ? -7.098 3.821 5.389 1.00 90.88 86 SER A C 1
ATOM 665 O O . SER A 1 86 ? -6.166 4.224 4.690 1.00 90.88 86 SER A O 1
ATOM 667 N N . LEU A 1 87 ? -7.051 2.650 6.031 1.00 93.81 87 LEU A N 1
ATOM 668 C CA . LEU A 1 87 ? -5.923 1.718 5.957 1.00 93.81 87 LEU A CA 1
ATOM 669 C C . LEU A 1 87 ? -5.700 1.229 4.524 1.00 93.81 87 LEU A C 1
ATOM 671 O O . LEU A 1 87 ? -4.593 1.337 3.998 1.00 93.81 87 LEU A O 1
ATOM 675 N N . ARG A 1 88 ? -6.763 0.800 3.835 1.00 93.06 88 ARG A N 1
ATOM 676 C CA . ARG A 1 88 ? -6.663 0.377 2.428 1.00 93.06 88 ARG A CA 1
ATOM 677 C C . ARG A 1 88 ? -6.183 1.500 1.516 1.00 93.06 88 ARG A C 1
ATOM 679 O O . ARG A 1 88 ? -5.421 1.252 0.581 1.00 93.06 88 ARG A O 1
ATOM 686 N N . LEU A 1 89 ? -6.619 2.736 1.759 1.00 94.44 89 LEU A N 1
ATOM 687 C CA . LEU A 1 89 ? -6.142 3.890 0.999 1.00 94.44 89 LEU A CA 1
ATOM 688 C C . LEU A 1 89 ? -4.637 4.104 1.207 1.00 94.44 89 LEU A C 1
ATOM 690 O O . LEU A 1 89 ? -3.920 4.366 0.237 1.00 94.44 89 LEU A O 1
ATOM 694 N N . LEU A 1 90 ? -4.155 3.958 2.444 1.00 96.25 90 LEU A N 1
ATOM 695 C CA . LEU A 1 90 ? -2.736 4.063 2.773 1.00 96.25 90 LEU A CA 1
ATOM 696 C C . LEU A 1 90 ? -1.908 2.986 2.056 1.00 96.25 90 LEU A C 1
ATOM 698 O O . LEU A 1 90 ? -0.883 3.317 1.455 1.00 96.25 90 LEU A O 1
ATOM 702 N N . ASP A 1 91 ? -2.389 1.742 2.024 1.00 96.06 91 ASP A N 1
ATOM 703 C CA . ASP A 1 91 ? -1.748 0.640 1.295 1.00 96.06 91 ASP A CA 1
ATOM 704 C C . ASP A 1 91 ? -1.647 0.931 -0.209 1.00 96.06 91 ASP A C 1
ATOM 706 O O . ASP A 1 91 ? -0.593 0.749 -0.828 1.00 96.06 91 ASP A O 1
ATOM 710 N N . ILE A 1 92 ? -2.726 1.450 -0.809 1.00 96.62 92 ILE A N 1
ATOM 711 C CA . ILE A 1 92 ? -2.742 1.850 -2.223 1.00 96.62 92 ILE A CA 1
ATOM 712 C C . ILE A 1 92 ? -1.729 2.970 -2.475 1.00 96.62 92 ILE A C 1
ATOM 714 O O . ILE A 1 92 ? -0.977 2.908 -3.450 1.00 96.62 92 ILE A O 1
ATOM 718 N N . CYS A 1 93 ? -1.676 3.982 -1.605 1.00 96.38 93 CYS A N 1
ATOM 719 C CA . CYS A 1 93 ? -0.707 5.073 -1.717 1.00 96.38 93 CYS A CA 1
ATOM 720 C C . CYS A 1 93 ? 0.734 4.558 -1.613 1.00 96.38 93 CYS A C 1
ATOM 722 O O . CYS A 1 93 ? 1.597 4.984 -2.387 1.00 96.38 93 CYS A O 1
ATOM 724 N N . GLY A 1 94 ? 0.986 3.607 -0.711 1.00 97.69 94 GLY A N 1
ATOM 725 C CA . GLY A 1 94 ? 2.265 2.911 -0.591 1.00 97.69 94 GLY A CA 1
ATOM 726 C C . GLY A 1 94 ? 2.655 2.202 -1.888 1.00 97.69 94 GLY A C 1
ATOM 727 O O . GLY A 1 94 ? 3.743 2.434 -2.416 1.00 97.69 94 GLY A O 1
ATOM 728 N N . ALA A 1 95 ? 1.740 1.422 -2.466 1.00 97.81 95 ALA A N 1
ATOM 729 C CA . ALA A 1 95 ? 1.971 0.727 -3.731 1.00 97.81 95 ALA A CA 1
ATOM 730 C C . ALA A 1 95 ? 2.242 1.695 -4.898 1.00 97.81 95 ALA A C 1
ATOM 732 O O . ALA A 1 95 ? 3.146 1.464 -5.701 1.00 97.81 95 ALA A O 1
ATOM 733 N N . VAL A 1 96 ? 1.505 2.808 -4.990 1.00 98.00 96 VAL A N 1
ATOM 734 C CA . VAL A 1 96 ? 1.726 3.833 -6.027 1.00 98.00 96 VAL A CA 1
ATOM 735 C C . VAL A 1 96 ? 3.102 4.487 -5.877 1.00 98.00 96 VAL A C 1
ATOM 737 O O . VAL A 1 96 ? 3.802 4.679 -6.874 1.00 98.00 96 VAL A O 1
ATOM 740 N N . LYS A 1 97 ? 3.521 4.798 -4.646 1.00 98.12 97 LYS A N 1
ATOM 741 C CA . LYS A 1 97 ? 4.850 5.359 -4.364 1.00 98.12 97 LYS A CA 1
ATOM 742 C C . LYS A 1 97 ? 5.974 4.399 -4.765 1.00 98.12 97 LYS A C 1
ATOM 744 O O . LYS A 1 97 ? 6.988 4.837 -5.313 1.00 98.12 97 LYS A O 1
ATOM 749 N N . GLU A 1 98 ? 5.786 3.108 -4.524 1.00 98.12 98 GLU A N 1
ATOM 750 C CA . GLU A 1 98 ? 6.730 2.060 -4.914 1.00 98.12 98 GLU A CA 1
ATOM 751 C C . GLU A 1 98 ? 6.835 1.943 -6.444 1.00 98.12 98 GLU A C 1
ATOM 753 O O . GLU A 1 98 ? 7.927 2.023 -7.005 1.00 98.12 98 GLU A O 1
ATOM 758 N N . ILE A 1 99 ? 5.695 1.892 -7.146 1.00 98.06 99 ILE A N 1
ATOM 759 C CA . ILE A 1 99 ? 5.641 1.897 -8.620 1.00 98.06 99 ILE A CA 1
ATOM 760 C C . ILE A 1 99 ? 6.365 3.121 -9.194 1.00 98.06 99 ILE A C 1
ATOM 762 O O . ILE A 1 99 ? 7.126 3.005 -10.157 1.00 98.06 99 ILE A O 1
ATOM 766 N N . TYR A 1 100 ? 6.139 4.300 -8.611 1.00 97.19 100 TYR A N 1
ATOM 767 C CA . TYR A 1 100 ? 6.799 5.531 -9.036 1.00 97.19 100 TYR A CA 1
ATOM 768 C C . TYR A 1 100 ? 8.318 5.471 -8.834 1.00 97.19 100 TYR A C 1
ATOM 770 O O . TYR A 1 100 ? 9.077 5.866 -9.722 1.00 97.19 100 TYR A O 1
ATOM 778 N N . SER A 1 101 ? 8.767 4.940 -7.696 1.00 98.12 101 SER A N 1
ATOM 779 C CA . SER A 1 101 ? 10.192 4.774 -7.393 1.00 98.12 101 SER A CA 1
ATOM 780 C C . SER A 1 101 ? 10.867 3.828 -8.392 1.00 98.12 101 SER A C 1
ATOM 782 O O . SER A 1 101 ? 11.893 4.190 -8.968 1.00 98.12 101 SER A O 1
ATOM 784 N N . GLN A 1 102 ? 10.236 2.693 -8.708 1.00 97.94 102 GLN A N 1
ATOM 785 C CA . GLN A 1 102 ? 10.729 1.750 -9.720 1.00 97.94 102 GLN A CA 1
ATOM 786 C C . GLN A 1 102 ? 10.742 2.349 -11.133 1.00 97.94 102 GLN A C 1
ATOM 788 O O . GLN A 1 102 ? 11.690 2.146 -11.894 1.00 97.94 102 GLN A O 1
ATOM 793 N N . MET A 1 103 ? 9.718 3.130 -11.501 1.00 96.62 103 MET A N 1
ATOM 794 C CA . MET A 1 103 ? 9.706 3.838 -12.786 1.00 96.62 103 MET A CA 1
ATOM 795 C C . MET A 1 103 ? 10.902 4.787 -12.880 1.00 96.62 103 MET A C 1
ATOM 797 O O . MET A 1 103 ? 11.626 4.766 -13.877 1.00 96.62 103 MET A O 1
ATOM 801 N N . LYS A 1 104 ? 11.140 5.584 -11.833 1.00 97.81 104 LYS A N 1
ATOM 802 C CA . LYS A 1 104 ? 12.265 6.520 -11.768 1.00 97.81 104 LYS A CA 1
ATOM 803 C C . LYS A 1 104 ? 13.607 5.799 -11.917 1.00 97.81 104 LYS A C 1
ATOM 805 O O . LYS A 1 104 ? 14.435 6.237 -12.712 1.00 97.81 104 LYS A O 1
ATOM 810 N N . GLU A 1 105 ? 13.801 4.687 -11.215 1.00 97.50 105 GLU A N 1
ATOM 811 C CA . GLU A 1 105 ? 15.019 3.874 -11.308 1.00 97.50 105 GLU A CA 1
ATOM 812 C C . GLU A 1 105 ? 15.227 3.300 -12.719 1.00 97.50 105 GLU A C 1
ATOM 814 O O . GLU A 1 105 ? 16.331 3.366 -13.267 1.00 97.50 105 GLU A O 1
ATOM 819 N N . SER A 1 106 ? 14.160 2.804 -13.356 1.00 96.25 106 SER A N 1
ATOM 820 C CA . SER A 1 106 ? 14.232 2.273 -14.723 1.00 96.25 106 SER A CA 1
ATOM 821 C C . SER A 1 106 ? 14.645 3.342 -15.744 1.00 96.25 106 SER A C 1
ATOM 823 O O . SER A 1 106 ? 15.484 3.082 -16.610 1.00 96.25 106 SER A O 1
ATOM 825 N N . VAL A 1 107 ? 14.126 4.569 -15.607 1.00 96.75 107 VAL A N 1
ATOM 826 C CA . VAL A 1 107 ? 14.500 5.714 -16.451 1.00 96.75 107 VAL A CA 1
ATOM 827 C C . VAL A 1 107 ? 15.957 6.100 -16.211 1.00 96.75 107 VAL A C 1
ATOM 829 O O . VAL A 1 107 ? 16.721 6.225 -17.165 1.00 96.75 107 VAL A O 1
ATOM 832 N N . GLN A 1 108 ? 16.375 6.221 -14.950 1.00 96.69 108 GLN A N 1
ATOM 833 C CA . GLN A 1 108 ? 17.756 6.566 -14.601 1.00 96.69 108 GLN A CA 1
ATOM 834 C C . GLN A 1 108 ? 18.762 5.533 -15.120 1.00 96.69 108 GLN A C 1
ATOM 836 O O . GLN A 1 108 ? 19.844 5.897 -15.588 1.00 96.69 108 GLN A O 1
ATOM 841 N N . THR A 1 109 ? 18.409 4.249 -15.079 1.00 94.69 109 THR A N 1
ATOM 842 C CA . THR A 1 109 ? 19.239 3.157 -15.602 1.00 94.69 109 THR A CA 1
ATOM 843 C C . THR A 1 109 ? 19.400 3.259 -17.119 1.00 94.69 109 THR A C 1
ATOM 845 O O . THR A 1 109 ? 20.519 3.140 -17.638 1.00 94.69 109 THR A O 1
ATOM 848 N N . LEU A 1 110 ? 18.306 3.544 -17.831 1.00 94.81 110 LEU A N 1
ATOM 849 C CA . LEU A 1 110 ? 18.320 3.745 -19.277 1.00 94.81 110 LEU A CA 1
ATOM 850 C C . LEU A 1 110 ? 19.156 4.974 -19.664 1.00 94.81 110 LEU A C 1
ATOM 852 O O . LEU A 1 110 ? 20.057 4.871 -20.498 1.00 94.81 110 LEU A O 1
ATOM 856 N N . GLU A 1 111 ? 18.927 6.116 -19.013 1.00 94.62 111 GLU A N 1
ATOM 857 C CA . GLU A 1 111 ? 19.694 7.347 -19.235 1.00 94.62 111 GLU A CA 1
ATOM 858 C C . GLU A 1 111 ? 21.188 7.149 -18.962 1.00 94.62 111 GLU A C 1
ATOM 860 O O . GLU A 1 111 ? 22.037 7.583 -19.743 1.00 94.62 111 GLU A O 1
ATOM 865 N N . SER A 1 112 ? 21.532 6.451 -17.878 1.00 93.94 112 SER A N 1
ATOM 866 C CA . SER A 1 112 ? 22.922 6.143 -17.526 1.00 93.94 112 SER A CA 1
ATOM 867 C C . SER A 1 112 ? 23.589 5.238 -18.563 1.00 93.94 112 SER A C 1
ATOM 869 O O . SER A 1 112 ? 24.785 5.366 -18.840 1.00 93.94 112 SER A O 1
ATOM 871 N N . SER A 1 113 ? 22.834 4.314 -19.155 1.00 92.06 113 SER A N 1
ATOM 872 C CA . SER A 1 113 ? 23.326 3.453 -20.233 1.00 92.06 113 SER A CA 1
ATOM 873 C C . SER A 1 113 ? 23.540 4.234 -21.530 1.00 92.06 113 SER A C 1
ATOM 875 O O . SER A 1 113 ? 24.569 4.042 -22.179 1.00 92.06 113 SER A O 1
ATOM 877 N N . LEU A 1 114 ? 22.644 5.174 -21.848 1.00 91.38 114 LEU A N 1
ATOM 878 C CA . LEU A 1 114 ? 22.775 6.077 -22.992 1.00 91.38 114 LEU A CA 1
ATOM 879 C C . LEU A 1 114 ? 23.992 7.008 -22.849 1.00 91.38 114 LEU A C 1
ATOM 881 O O . LEU A 1 114 ? 24.804 7.115 -23.769 1.00 91.38 114 LEU A O 1
ATOM 885 N N . ARG A 1 115 ? 24.175 7.628 -21.674 1.00 92.94 115 ARG A N 1
ATOM 886 C CA . ARG A 1 115 ? 25.310 8.529 -21.388 1.00 92.94 115 ARG A CA 1
ATOM 887 C C . ARG A 1 115 ? 26.664 7.838 -21.517 1.00 92.94 115 ARG A C 1
ATOM 889 O O . ARG A 1 115 ? 27.620 8.456 -21.976 1.00 92.94 115 ARG A O 1
ATOM 896 N N . ARG A 1 116 ? 26.754 6.558 -21.143 1.00 92.88 116 ARG A N 1
ATOM 897 C CA . ARG A 1 116 ? 27.997 5.774 -21.229 1.00 92.88 116 ARG A CA 1
ATOM 898 C C . ARG A 1 116 ? 28.370 5.335 -22.651 1.00 92.88 116 ARG A C 1
ATOM 900 O O . ARG A 1 116 ? 29.382 4.658 -22.786 1.00 92.88 116 ARG A O 1
ATOM 907 N N . LYS A 1 117 ? 27.594 5.693 -23.690 1.00 82.19 117 LYS A N 1
ATOM 908 C CA . LYS A 1 117 ? 27.832 5.295 -25.096 1.00 82.19 117 LYS A CA 1
A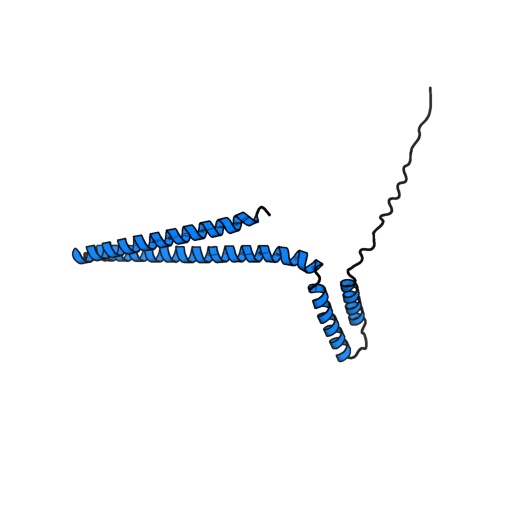TOM 909 C C . LYS A 1 117 ? 28.171 3.801 -25.229 1.00 82.19 117 LYS A C 1
ATOM 911 O O . LYS A 1 117 ? 29.155 3.425 -25.863 1.00 82.19 117 LYS A O 1
ATOM 916 N N . ARG A 1 118 ? 27.385 2.938 -24.578 1.00 75.31 118 ARG A N 1
ATOM 917 C CA . ARG A 1 118 ? 27.562 1.486 -24.725 1.00 75.31 118 ARG A CA 1
ATOM 918 C C . ARG A 1 118 ? 27.259 1.057 -26.165 1.00 75.31 118 ARG A C 1
ATOM 920 O O . ARG A 1 118 ? 26.517 1.744 -26.862 1.00 75.31 118 ARG A O 1
ATOM 927 N N . SER A 1 119 ? 27.844 -0.067 -26.590 1.00 81.06 119 SER A N 1
ATOM 928 C CA . SER A 1 119 ? 27.612 -0.646 -27.923 1.00 81.06 119 SER A CA 1
ATOM 929 C C . SER A 1 119 ? 26.113 -0.773 -28.234 1.00 81.06 119 SER A C 1
ATOM 931 O O . SER A 1 119 ? 25.308 -0.950 -27.313 1.00 81.06 119 SER A O 1
ATOM 933 N N . GLY A 1 120 ? 25.750 -0.707 -29.520 1.00 80.06 120 GLY A N 1
ATOM 934 C CA . GLY A 1 120 ? 24.360 -0.729 -29.992 1.00 80.06 120 GLY A CA 1
ATOM 935 C C . GLY A 1 120 ? 23.541 -1.887 -29.415 1.00 80.06 120 GLY A C 1
ATOM 936 O O . GLY A 1 120 ? 22.438 -1.660 -28.924 1.00 80.06 120 GLY A O 1
ATOM 937 N N . ASP A 1 121 ? 24.125 -3.086 -29.347 1.00 87.12 121 ASP A N 1
ATOM 938 C CA . ASP A 1 121 ? 23.463 -4.284 -28.809 1.00 87.12 121 ASP A CA 1
ATOM 939 C C . ASP A 1 121 ? 23.131 -4.157 -27.315 1.00 87.12 121 ASP A C 1
ATOM 941 O O . ASP A 1 121 ? 22.058 -4.550 -26.855 1.00 87.12 121 ASP A O 1
ATOM 945 N N . HIS A 1 122 ? 24.030 -3.550 -26.533 1.00 87.69 122 HIS A N 1
ATOM 946 C CA . HIS A 1 122 ? 23.786 -3.318 -25.112 1.00 87.69 122 HIS A CA 1
ATOM 947 C C . HIS A 1 122 ? 22.699 -2.255 -24.909 1.00 87.69 122 HIS A C 1
ATOM 949 O O . HIS A 1 122 ? 21.890 -2.364 -23.985 1.00 87.69 122 HIS A O 1
ATOM 955 N N . LEU A 1 123 ? 22.686 -1.203 -25.729 1.00 90.38 123 LEU A N 1
ATOM 956 C CA . LEU A 1 123 ? 21.661 -0.168 -25.633 1.00 90.38 123 LEU A CA 1
ATOM 957 C C . LEU A 1 123 ? 20.280 -0.722 -26.012 1.00 90.38 123 LEU A C 1
ATOM 959 O O . LEU A 1 123 ? 19.315 -0.444 -25.306 1.00 90.38 123 LEU A O 1
ATOM 963 N N . ALA A 1 124 ? 20.200 -1.549 -27.059 1.00 92.44 124 ALA A N 1
ATOM 964 C CA . ALA A 1 124 ? 18.967 -2.218 -27.469 1.00 92.44 124 ALA A CA 1
ATOM 965 C C . ALA A 1 124 ? 18.373 -3.073 -26.335 1.00 92.44 124 ALA A C 1
ATOM 967 O O . ALA A 1 124 ? 17.188 -2.948 -26.030 1.00 92.44 124 ALA A O 1
ATOM 968 N N . ASN A 1 125 ? 19.208 -3.854 -25.641 1.00 93.31 125 ASN A N 1
ATOM 969 C CA . ASN A 1 125 ? 18.785 -4.658 -24.491 1.00 93.31 125 ASN A CA 1
ATOM 970 C C . ASN A 1 125 ? 18.256 -3.794 -23.325 1.00 93.31 125 ASN A C 1
ATOM 972 O O . ASN A 1 125 ? 17.221 -4.094 -22.737 1.00 93.31 125 ASN A O 1
ATOM 976 N N . GLU A 1 126 ? 18.916 -2.680 -22.989 1.00 94.62 126 GLU A N 1
ATOM 977 C CA . GLU A 1 126 ? 18.421 -1.785 -21.926 1.00 94.62 126 GLU A CA 1
ATOM 978 C C . GLU A 1 126 ? 17.107 -1.085 -22.293 1.00 94.62 126 GLU A C 1
ATOM 980 O O . GLU A 1 126 ? 16.236 -0.915 -21.438 1.00 94.62 126 GLU A O 1
ATOM 985 N N . VAL A 1 127 ? 16.920 -0.725 -23.567 1.00 95.12 127 VAL A N 1
ATOM 986 C CA . VAL A 1 127 ? 15.639 -0.205 -24.066 1.00 95.12 127 VAL A CA 1
ATOM 987 C C . VAL A 1 127 ? 14.542 -1.261 -23.931 1.00 95.12 127 VAL A C 1
ATOM 989 O O . VAL A 1 127 ? 13.444 -0.944 -23.472 1.00 95.12 127 VAL A O 1
ATOM 992 N N . GLU A 1 128 ? 14.830 -2.516 -24.276 1.00 96.38 128 GLU A N 1
ATOM 993 C CA . GLU A 1 128 ? 13.884 -3.623 -24.124 1.00 96.38 128 GLU A CA 1
ATOM 994 C C . GLU A 1 128 ? 13.491 -3.836 -22.654 1.00 96.38 128 GLU A C 1
ATOM 996 O O . GLU A 1 128 ? 12.298 -3.881 -22.333 1.00 96.38 128 GLU A O 1
ATOM 1001 N N . LYS A 1 129 ? 14.468 -3.863 -21.738 1.00 96.00 129 LYS A N 1
ATOM 1002 C CA . LYS A 1 129 ? 14.222 -3.957 -20.288 1.00 96.00 129 LYS A CA 1
ATOM 1003 C C . LYS A 1 129 ? 13.370 -2.804 -19.770 1.00 96.00 129 LYS A C 1
ATOM 1005 O O . LYS A 1 129 ? 12.414 -3.037 -19.027 1.00 96.00 129 LYS A O 1
ATOM 1010 N N . TYR A 1 130 ? 13.676 -1.569 -20.172 1.00 97.25 130 TYR A N 1
ATOM 1011 C CA . TYR A 1 130 ? 12.869 -0.401 -19.819 1.00 97.25 130 TYR A CA 1
ATOM 1012 C C . TYR A 1 130 ? 11.431 -0.549 -20.324 1.00 97.25 130 TYR A 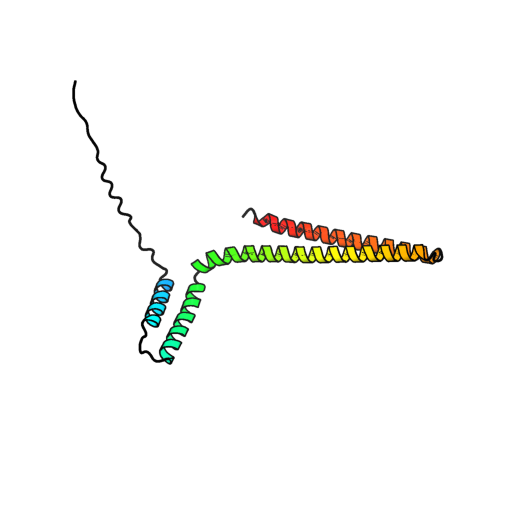C 1
ATOM 1014 O O . TYR A 1 130 ? 10.483 -0.325 -19.571 1.00 97.25 130 TYR A O 1
ATOM 1022 N N . MET A 1 131 ? 11.247 -0.972 -21.577 1.00 97.75 131 MET A N 1
ATOM 1023 C CA . MET A 1 131 ? 9.917 -1.140 -22.155 1.00 97.75 131 MET A CA 1
ATOM 1024 C C . MET A 1 131 ? 9.105 -2.229 -21.455 1.00 97.75 131 MET A C 1
ATOM 1026 O O . MET A 1 131 ? 7.911 -2.038 -21.193 1.00 97.75 131 MET A O 1
ATOM 1030 N N . PHE A 1 132 ? 9.746 -3.345 -21.111 1.00 97.25 132 PHE A N 1
ATOM 1031 C CA . PHE A 1 132 ? 9.133 -4.407 -20.324 1.00 97.25 132 PHE A CA 1
ATOM 1032 C C . PHE A 1 132 ? 8.731 -3.909 -18.929 1.00 97.25 132 PHE A C 1
ATOM 1034 O O . PHE A 1 132 ? 7.571 -4.058 -18.534 1.00 97.25 132 PHE A O 1
ATOM 1041 N N . SER A 1 133 ? 9.652 -3.244 -18.222 1.00 97.25 133 SER A N 1
ATOM 1042 C CA . SER A 1 133 ? 9.400 -2.654 -16.903 1.00 97.25 133 SER A CA 1
ATOM 1043 C C . SER A 1 133 ? 8.240 -1.659 -16.949 1.00 97.25 133 SER A C 1
ATOM 1045 O O . SER A 1 133 ? 7.258 -1.814 -16.226 1.00 97.25 133 SER A O 1
ATOM 1047 N N . LYS A 1 134 ? 8.254 -0.714 -17.894 1.00 97.12 134 LYS A N 1
ATOM 1048 C CA . LYS A 1 134 ? 7.173 0.258 -18.114 1.00 97.12 134 LYS A CA 1
ATOM 1049 C C . LYS A 1 134 ? 5.816 -0.418 -18.314 1.00 97.12 134 LYS A C 1
ATOM 1051 O O . LYS A 1 134 ? 4.820 0.017 -17.735 1.00 97.12 134 LYS A O 1
ATOM 1056 N N . LYS A 1 135 ? 5.751 -1.481 -19.122 1.00 98.00 135 LYS A N 1
ATOM 1057 C CA . LYS A 1 135 ? 4.510 -2.239 -19.351 1.00 98.00 135 LYS A CA 1
ATOM 1058 C C . LYS A 1 135 ? 4.016 -2.899 -18.061 1.00 98.00 135 LYS A C 1
ATOM 1060 O O . LYS A 1 135 ? 2.820 -2.846 -17.768 1.00 98.00 135 LYS A O 1
ATOM 1065 N N . GLN A 1 136 ? 4.924 -3.487 -17.287 1.00 97.69 136 GLN A N 1
ATOM 1066 C CA . GLN A 1 136 ? 4.605 -4.133 -16.018 1.00 97.69 136 GLN A CA 1
ATOM 1067 C C . GLN A 1 136 ? 4.146 -3.123 -14.955 1.00 97.69 136 GLN A C 1
ATOM 1069 O O . GLN A 1 136 ? 3.096 -3.319 -14.342 1.00 97.69 136 GLN A O 1
ATOM 1074 N N . LEU A 1 137 ? 4.869 -2.015 -14.786 1.00 97.88 137 LEU A N 1
ATOM 1075 C CA . LEU A 1 137 ? 4.525 -0.927 -13.869 1.00 97.88 137 LEU A CA 1
ATOM 1076 C C . LEU A 1 137 ? 3.163 -0.315 -14.216 1.00 97.88 137 LEU A C 1
ATOM 1078 O O . LEU A 1 137 ? 2.325 -0.157 -13.332 1.00 97.88 137 LEU A O 1
ATOM 1082 N N . ASN A 1 138 ? 2.875 -0.078 -15.501 1.00 97.00 138 ASN A N 1
ATOM 1083 C CA . ASN A 1 138 ? 1.556 0.390 -15.939 1.00 97.00 138 ASN A CA 1
ATOM 1084 C C . AS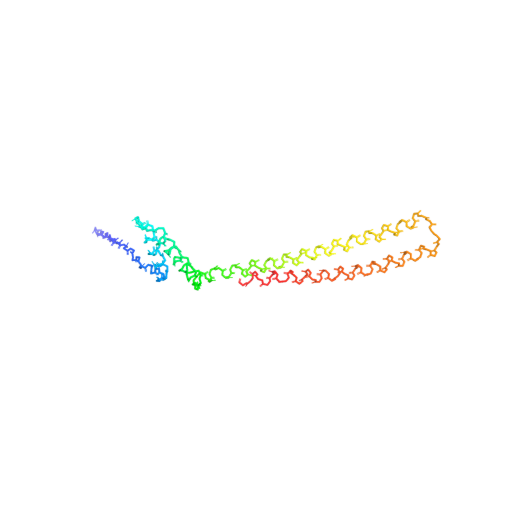N A 1 138 ? 0.440 -0.600 -15.583 1.00 97.00 138 ASN A C 1
ATOM 1086 O O . ASN A 1 138 ? -0.624 -0.195 -15.118 1.00 97.00 138 ASN A O 1
ATOM 1090 N N . LYS A 1 139 ? 0.677 -1.908 -15.744 1.00 97.56 139 LYS A N 1
ATOM 1091 C CA . LYS A 1 139 ? -0.291 -2.936 -15.337 1.00 97.56 139 LYS A CA 1
ATOM 1092 C C . LYS A 1 139 ? -0.563 -2.881 -13.832 1.00 97.56 139 LYS A C 1
ATOM 1094 O O . LYS A 1 139 ? -1.716 -3.031 -13.430 1.00 97.56 139 LYS A O 1
ATOM 1099 N N . MET A 1 140 ? 0.466 -2.674 -13.011 1.00 97.75 140 MET A N 1
ATOM 1100 C CA . MET A 1 140 ? 0.316 -2.531 -11.559 1.00 97.75 140 MET A CA 1
ATOM 1101 C C . MET A 1 140 ? -0.410 -1.234 -11.190 1.00 97.75 140 MET A C 1
ATOM 1103 O O . MET A 1 140 ? -1.357 -1.283 -10.414 1.00 97.75 140 MET A O 1
ATOM 1107 N N . MET A 1 141 ? -0.084 -0.116 -11.839 1.00 97.25 141 MET A N 1
ATOM 1108 C CA . MET A 1 141 ? -0.771 1.163 -11.643 1.00 97.25 141 MET A CA 1
ATOM 1109 C C . MET A 1 141 ? -2.268 1.057 -11.961 1.00 97.25 141 MET A C 1
ATOM 1111 O O . MET A 1 141 ? -3.112 1.506 -11.187 1.00 97.25 141 MET A O 1
ATOM 1115 N N . CYS A 1 142 ? -2.628 0.378 -13.055 1.00 96.94 142 CYS A N 1
ATOM 1116 C CA . CYS A 1 142 ? -4.027 0.104 -13.380 1.00 96.94 142 CYS A CA 1
ATOM 1117 C C . CYS A 1 142 ? -4.728 -0.769 -12.327 1.00 96.94 142 CYS A C 1
ATOM 1119 O O . CYS A 1 142 ? -5.936 -0.625 -12.142 1.00 96.94 142 CYS A O 1
ATOM 1121 N N . LYS A 1 143 ? -4.017 -1.685 -11.653 1.00 96.81 143 LYS A N 1
ATOM 1122 C CA . LYS A 1 143 ? -4.582 -2.450 -10.530 1.00 96.81 143 LYS A CA 1
ATOM 1123 C C . LYS A 1 143 ? -4.829 -1.538 -9.331 1.00 96.81 143 LYS A C 1
ATOM 1125 O O . LYS A 1 143 ? -5.955 -1.511 -8.852 1.00 96.81 143 LYS A O 1
ATOM 1130 N N . CYS A 1 144 ? -3.839 -0.742 -8.923 1.00 96.69 144 CYS A N 1
ATOM 1131 C CA . CYS A 1 144 ? -3.982 0.231 -7.834 1.00 96.69 144 CYS A CA 1
ATOM 1132 C C . CYS A 1 144 ? -5.166 1.174 -8.072 1.00 96.69 144 CYS A C 1
ATOM 1134 O O . CYS A 1 144 ? -5.978 1.382 -7.180 1.00 96.69 144 CYS A O 1
ATOM 1136 N N . TYR A 1 145 ? -5.330 1.667 -9.303 1.00 95.75 145 TYR A N 1
ATOM 1137 C CA . TYR A 1 145 ? -6.468 2.509 -9.673 1.00 95.75 145 TYR A CA 1
ATOM 1138 C C . TYR A 1 145 ? -7.823 1.795 -9.522 1.00 95.75 145 TYR A C 1
ATOM 1140 O O . TYR A 1 145 ? -8.797 2.385 -9.055 1.00 95.75 145 TYR A O 1
ATOM 1148 N N . LYS A 1 146 ? -7.906 0.512 -9.896 1.00 95.75 146 LYS A N 1
ATOM 1149 C CA . LYS A 1 146 ? -9.131 -0.282 -9.716 1.00 95.75 146 LYS A CA 1
ATOM 1150 C C . LYS A 1 146 ? -9.450 -0.505 -8.239 1.00 95.75 146 LYS A C 1
ATOM 1152 O O . LYS A 1 146 ? -10.619 -0.400 -7.878 1.00 95.75 146 LYS A O 1
ATOM 1157 N N . GLU A 1 147 ? -8.446 -0.791 -7.411 1.00 94.31 147 GLU A N 1
ATOM 1158 C CA . GLU A 1 147 ? -8.632 -0.938 -5.962 1.00 94.31 147 GLU A CA 1
ATOM 1159 C C . GLU A 1 147 ? -9.048 0.388 -5.312 1.00 94.31 147 GLU A C 1
ATOM 1161 O O . GLU A 1 147 ? -9.990 0.407 -4.525 1.00 94.31 147 GLU A O 1
ATOM 1166 N N . LEU A 1 148 ? -8.455 1.512 -5.729 1.00 94.31 148 LEU A N 1
ATOM 1167 C CA . LEU A 1 148 ? -8.842 2.849 -5.269 1.00 94.31 148 LEU A CA 1
ATOM 1168 C C . LEU A 1 148 ? -10.319 3.135 -5.550 1.00 94.31 148 LEU A C 1
ATOM 1170 O O . LEU A 1 148 ? -11.059 3.538 -4.658 1.00 94.31 148 LEU A O 1
ATOM 1174 N N . LYS A 1 149 ? -10.774 2.838 -6.771 1.00 92.81 149 LYS A N 1
ATOM 1175 C CA . LYS A 1 149 ? -12.178 3.013 -7.161 1.00 92.81 149 LYS A CA 1
ATOM 1176 C C . LYS A 1 149 ? -13.136 2.101 -6.383 1.00 92.81 149 LYS A C 1
ATOM 1178 O O . LYS A 1 149 ? -14.320 2.408 -6.277 1.00 92.81 149 LYS A O 1
ATOM 1183 N N . ARG A 1 150 ? -12.669 0.959 -5.865 1.00 90.00 150 ARG A N 1
ATOM 1184 C CA . ARG A 1 150 ? -13.467 0.106 -4.967 1.00 90.00 150 ARG A CA 1
ATOM 1185 C C . ARG A 1 150 ? -13.524 0.691 -3.559 1.00 90.00 150 ARG A C 1
ATOM 1187 O O . ARG A 1 150 ? -14.613 0.766 -3.001 1.00 90.00 150 ARG A O 1
ATOM 1194 N N . ALA A 1 151 ? -12.389 1.139 -3.024 1.00 88.19 151 ALA A N 1
ATOM 1195 C CA . ALA A 1 151 ? -12.318 1.784 -1.713 1.00 88.19 151 ALA A CA 1
ATOM 1196 C C . ALA A 1 151 ? -13.197 3.048 -1.650 1.00 88.19 151 ALA A C 1
ATOM 1198 O O . ALA A 1 151 ? -13.918 3.248 -0.677 1.00 88.19 151 ALA A O 1
ATOM 1199 N N . GLU A 1 152 ? -13.220 3.840 -2.725 1.00 85.75 152 GLU A N 1
ATOM 1200 C CA . GLU A 1 152 ? -14.078 5.023 -2.859 1.00 85.75 152 GLU A CA 1
ATOM 1201 C C . GLU A 1 152 ? -15.572 4.674 -2.765 1.00 85.75 152 GLU A C 1
ATOM 1203 O O . GLU A 1 152 ? -16.306 5.280 -1.988 1.00 85.75 152 GLU A O 1
ATOM 1208 N N . LYS A 1 153 ? -16.024 3.644 -3.491 1.00 84.62 153 LYS A N 1
ATOM 1209 C CA . LYS A 1 153 ? -17.427 3.201 -3.451 1.00 84.62 153 LYS A CA 1
ATOM 1210 C C . LYS A 1 153 ? -17.850 2.736 -2.062 1.00 84.62 153 LYS A C 1
ATOM 1212 O O . LYS A 1 153 ? -18.951 3.059 -1.632 1.00 84.62 153 LYS A O 1
ATOM 1217 N N . ASN A 1 154 ? -16.980 2.017 -1.358 1.00 74.94 154 ASN A N 1
ATOM 1218 C CA . ASN A 1 154 ? -17.265 1.540 -0.004 1.00 74.94 154 ASN A CA 1
ATOM 1219 C C . ASN A 1 154 ? -17.439 2.698 0.995 1.00 74.94 154 ASN A C 1
ATOM 1221 O O . ASN A 1 154 ? -18.196 2.563 1.950 1.00 74.94 154 ASN A O 1
ATOM 1225 N N . CYS A 1 155 ? -16.791 3.839 0.745 1.00 67.38 155 CYS A N 1
ATOM 1226 C CA . CYS A 1 155 ? -16.966 5.068 1.518 1.00 67.38 155 CYS A CA 1
ATOM 1227 C C . CYS A 1 155 ? -18.282 5.794 1.173 1.00 67.38 155 CYS A C 1
ATOM 1229 O O . CYS A 1 155 ? -18.946 6.334 2.054 1.00 67.38 155 CYS A O 1
ATOM 1231 N N . SER A 1 156 ? -18.697 5.789 -0.101 1.00 60.53 156 SER A N 1
ATOM 1232 C CA . SER A 1 156 ? -19.939 6.448 -0.542 1.00 60.53 156 SER A CA 1
ATOM 1233 C C . SER A 1 156 ? -21.215 5.702 -0.144 1.00 60.53 156 SER A C 1
ATOM 1235 O O . SER A 1 156 ? -22.212 6.349 0.143 1.00 60.53 156 SER A O 1
ATOM 1237 N N . ILE A 1 157 ? -21.191 4.366 -0.083 1.00 56.97 157 ILE A N 1
ATOM 1238 C CA . ILE A 1 157 ? -22.374 3.537 0.231 1.00 56.97 157 ILE A CA 1
ATOM 1239 C C . ILE A 1 157 ? -22.915 3.787 1.655 1.00 56.97 157 ILE A C 1
ATOM 1241 O O . ILE A 1 157 ? -24.064 3.465 1.929 1.00 56.97 157 ILE A O 1
ATOM 1245 N N . LYS A 1 158 ? -22.123 4.384 2.557 1.00 52.06 158 LYS A N 1
ATOM 1246 C CA . LYS A 1 158 ? -22.511 4.611 3.960 1.00 52.06 158 LYS A CA 1
ATOM 1247 C C . LYS A 1 158 ? -22.922 6.046 4.308 1.00 52.06 158 LYS A C 1
ATOM 1249 O O . LYS A 1 158 ? -23.227 6.302 5.461 1.00 52.06 158 LYS A O 1
ATOM 1254 N N . LYS A 1 159 ? -22.946 6.982 3.350 1.00 50.69 159 LYS A N 1
ATOM 1255 C CA . LYS A 1 159 ? -23.485 8.339 3.594 1.00 50.69 159 LYS A CA 1
ATOM 1256 C C . LYS A 1 159 ? -25.010 8.434 3.467 1.00 50.69 159 LYS A C 1
ATOM 1258 O O . LYS A 1 159 ? -25.567 9.449 3.869 1.00 50.69 159 LYS A O 1
ATOM 1263 N N . ASP A 1 160 ? -25.646 7.403 2.911 1.00 44.62 160 ASP A N 1
ATOM 1264 C CA . ASP A 1 160 ? -27.071 7.395 2.558 1.00 44.62 160 ASP A CA 1
ATOM 1265 C C . ASP A 1 160 ? -27.932 6.471 3.455 1.00 44.62 160 ASP A C 1
ATOM 1267 O O . ASP A 1 160 ? -29.109 6.272 3.151 1.00 44.62 160 ASP A O 1
ATOM 1271 N N . CYS A 1 161 ? -27.371 5.907 4.535 1.00 41.62 161 CYS A N 1
ATOM 1272 C CA 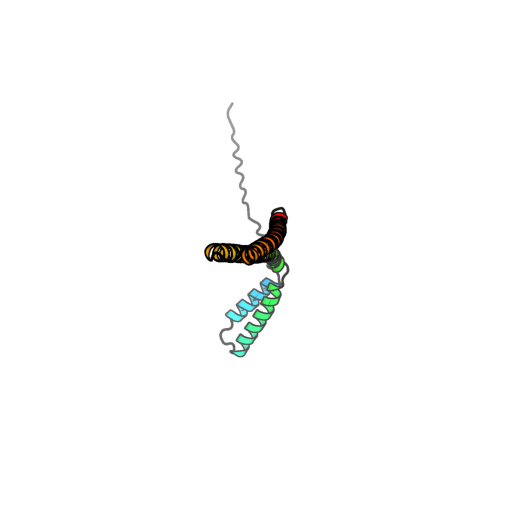. CYS A 1 161 ? -28.115 5.158 5.561 1.00 41.62 161 CYS A CA 1
ATOM 1273 C C . CYS A 1 161 ? -28.232 5.969 6.851 1.00 41.62 161 CYS A C 1
ATOM 1275 O O . CYS A 1 161 ? -27.210 6.571 7.243 1.00 41.62 161 CYS A O 1
#

Secondary structure (DSSP, 8-state):
------------------------HHHHHHHHHHHHHHT-TT--HHHHHHHHHHHHHHHHHHHTSHHHHHHHHHHHHHHHHHHHHHHHHHHHHHHHHHHHHHHHHHHHHHHHHHHTT--HHHHHHHHHHHHHHHHHHHHHHHHHHHHHHHHHHHHHTTS--

InterPro domains:
  IPR004320 Protein BPS1, chloroplastic [PF03087] (48-157)

Sequence (161 aa):
MATSASNLKIFSHARSISLPTSSHPLLASADEHLRRLKSSEGASACQKLDGLKNLYEYLDDVLQLPLNQQEVSGKWDEEEVILDVSLRLLDICGAVKEIYSQMKESVQTLESSLRRKRSGDHLANEVEKYMFSKKQLNKMMCKCYKELKRAEKNCSIKKDC

Radius of gyration: 36.66 Å; chains: 1; bounding box: 103×59×90 Å

Foldseek 3Di:
DDDDDDDPPPPPPPDDPPDPPPDDVLVVVLVVLVVVLVPPDPDDPVVSVVSVVVSVVSVVVVCPDVVNCVVVVVVVVVVVLVVVLVVLVVVLVVLLVVLVVQLVVLVVQLVVCVVVPDDPVVNVVSVVVNVVSVVVSVVSNVVSVVSNVVSVVSVVVPVVD

pLDDT: mean 79.63, std 17.04, range [34.94, 98.12]